Protein AF-A0A173CTP4-F1 (afdb_monomer)

Mean predicted aligned error: 11.83 Å

InterPro domains:
  IPR014729 Rossmann-like alpha/beta/alpha sandwich fold [G3DSA:3.40.50.620] (2-95)

Organism: NCBI:txid1851547

Structure (mmCIF, N/CA/C/O backbone):
data_AF-A0A173CTP4-F1
#
_entry.id   AF-A0A173CTP4-F1
#
loop_
_atom_site.group_PDB
_atom_site.id
_atom_site.type_symbol
_atom_site.label_atom_id
_atom_site.label_alt_id
_atom_site.label_comp_id
_atom_site.label_asym_id
_atom_site.label_entity_id
_atom_site.label_seq_id
_atom_site.pdbx_PDB_ins_code
_atom_site.Cartn_x
_atom_site.Cartn_y
_atom_site.Cartn_z
_atom_site.occupancy
_atom_site.B_iso_or_equiv
_atom_site.auth_seq_id
_atom_site.auth_comp_id
_atom_site.auth_asym_id
_atom_site.auth_atom_id
_atom_site.pdbx_PDB_model_num
ATOM 1 N N . MET A 1 1 ? 0.251 -41.454 19.126 1.00 34.03 1 MET A N 1
ATOM 2 C CA . MET A 1 1 ? 1.380 -40.713 18.524 1.00 34.03 1 MET A CA 1
ATOM 3 C C . MET A 1 1 ? 0.960 -39.273 18.296 1.00 34.03 1 MET A C 1
ATOM 5 O O . MET A 1 1 ? -0.121 -39.031 17.776 1.00 34.03 1 MET A O 1
ATOM 9 N N . GLN A 1 2 ? 1.763 -38.357 18.828 1.00 29.12 2 GLN A N 1
ATOM 10 C CA . GLN A 1 2 ? 1.453 -36.959 19.114 1.00 29.12 2 GLN A CA 1
ATOM 11 C C . GLN A 1 2 ? 1.066 -36.097 17.901 1.00 29.12 2 GLN A C 1
ATOM 13 O O . GLN A 1 2 ? 1.762 -36.045 16.892 1.00 29.12 2 GLN A O 1
ATOM 18 N N . SER A 1 3 ? -0.049 -35.385 18.089 1.00 30.62 3 SER A N 1
ATOM 19 C CA . SER A 1 3 ? -0.320 -33.989 17.714 1.00 30.62 3 SER A CA 1
ATOM 20 C C . SER A 1 3 ? 0.605 -33.340 16.676 1.00 30.62 3 SER A C 1
ATOM 22 O O . SER A 1 3 ? 1.634 -32.760 17.018 1.00 30.62 3 SER A O 1
ATOM 24 N N . ASN A 1 4 ? 0.149 -33.289 15.423 1.00 32.84 4 ASN A N 1
ATOM 25 C CA . ASN A 1 4 ? 0.710 -32.412 14.395 1.00 32.84 4 ASN A CA 1
ATOM 26 C C . ASN A 1 4 ? -0.152 -31.142 14.255 1.00 32.84 4 ASN A C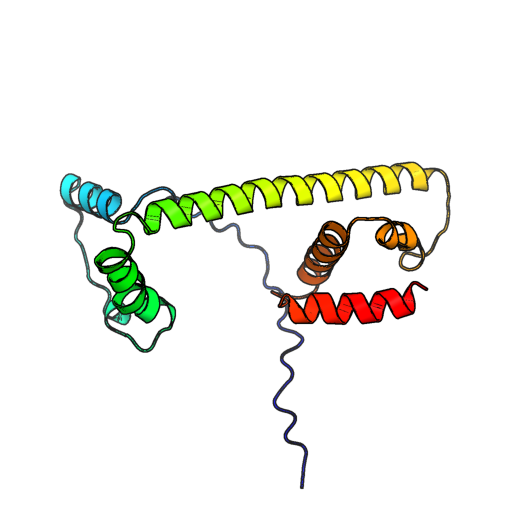 1
ATOM 28 O O . ASN A 1 4 ? -0.675 -30.819 13.189 1.00 32.84 4 ASN A O 1
ATOM 32 N N . ILE A 1 5 ? -0.325 -30.417 15.365 1.00 32.94 5 ILE A N 1
ATOM 33 C CA . ILE A 1 5 ? -0.792 -29.028 15.332 1.00 32.94 5 ILE A CA 1
ATOM 34 C C . ILE A 1 5 ? 0.421 -28.214 14.890 1.00 32.94 5 ILE A C 1
ATOM 36 O O . ILE A 1 5 ? 1.242 -27.793 15.699 1.00 32.94 5 ILE A O 1
ATOM 40 N N . ARG A 1 6 ? 0.582 -28.052 13.573 1.00 34.97 6 ARG A N 1
ATOM 41 C CA . ARG A 1 6 ? 1.563 -27.129 12.997 1.00 34.97 6 ARG A CA 1
ATOM 42 C C . ARG A 1 6 ? 1.249 -25.726 13.505 1.00 34.97 6 ARG A C 1
ATOM 44 O O . ARG A 1 6 ? 0.342 -25.084 12.989 1.00 34.97 6 ARG A O 1
ATOM 51 N N . ASN A 1 7 ? 1.996 -25.311 14.527 1.00 34.47 7 ASN A N 1
ATOM 52 C CA . ASN A 1 7 ? 2.240 -23.950 14.993 1.00 34.47 7 ASN A CA 1
ATOM 53 C C . ASN A 1 7 ? 1.311 -22.903 14.373 1.00 34.47 7 ASN A C 1
ATOM 55 O O . ASN A 1 7 ? 1.641 -22.236 13.389 1.00 34.47 7 ASN A O 1
ATOM 59 N N . LEU A 1 8 ? 0.148 -22.751 15.003 1.00 34.75 8 LEU A N 1
ATOM 60 C CA . LEU A 1 8 ? -0.658 -21.544 14.954 1.00 34.75 8 LEU A CA 1
ATOM 61 C C . LEU A 1 8 ? 0.237 -20.377 15.405 1.00 34.75 8 LEU A C 1
ATOM 63 O O . LEU A 1 8 ? 0.408 -20.116 16.592 1.00 34.75 8 LEU A O 1
ATOM 67 N N . ASN A 1 9 ? 0.863 -19.713 14.434 1.00 40.25 9 ASN A N 1
ATOM 68 C CA . ASN A 1 9 ? 1.778 -18.582 14.599 1.00 40.25 9 ASN A CA 1
ATOM 69 C C . ASN A 1 9 ? 0.985 -17.318 15.009 1.00 40.25 9 ASN A C 1
ATOM 71 O O . ASN A 1 9 ? 0.942 -16.324 14.287 1.00 40.25 9 ASN A O 1
ATOM 75 N N . ILE A 1 10 ? 0.278 -17.380 16.143 1.00 41.47 10 ILE A N 1
ATOM 76 C CA . ILE A 1 10 ? -0.727 -16.390 16.565 1.00 41.47 10 ILE A CA 1
ATOM 77 C C . ILE A 1 10 ? -0.080 -15.106 17.118 1.00 41.47 10 ILE A C 1
ATOM 79 O O . ILE A 1 10 ? -0.713 -14.053 17.123 1.00 41.47 10 ILE A O 1
ATOM 83 N N . PHE A 1 11 ? 1.193 -15.118 17.525 1.00 42.84 11 PHE A N 1
ATOM 84 C CA . PHE A 1 11 ? 1.760 -14.000 18.291 1.00 42.84 11 PHE A CA 1
ATOM 85 C C . PHE A 1 11 ? 3.169 -13.601 17.843 1.00 42.84 11 PHE A C 1
ATOM 87 O O . PHE A 1 11 ? 4.131 -13.692 18.599 1.00 42.84 11 PHE A O 1
ATOM 94 N N . TYR A 1 12 ? 3.310 -13.076 16.623 1.00 51.94 12 TYR A N 1
ATOM 95 C CA . TYR A 1 12 ? 4.477 -12.236 16.339 1.00 51.94 12 TYR A CA 1
ATOM 96 C C . TYR A 1 12 ? 4.295 -10.866 17.003 1.00 51.94 12 TYR A C 1
ATOM 98 O O . TYR A 1 12 ? 3.455 -10.064 16.585 1.00 51.94 12 TYR A O 1
ATOM 106 N N . ILE A 1 13 ? 5.111 -10.596 18.027 1.00 51.91 13 ILE A N 1
ATOM 107 C CA . ILE A 1 13 ? 5.172 -9.311 18.732 1.00 51.91 13 ILE A CA 1
ATOM 108 C C . ILE A 1 13 ? 5.438 -8.176 17.732 1.00 51.91 13 ILE A C 1
ATOM 110 O O . ILE A 1 13 ? 6.293 -8.244 16.840 1.00 51.91 13 ILE A O 1
ATOM 114 N N . LYS A 1 14 ? 4.665 -7.102 17.870 1.00 53.28 14 LYS A N 1
ATOM 115 C CA . LYS A 1 14 ? 4.748 -5.916 17.024 1.00 53.28 14 LYS A CA 1
ATOM 116 C C . LYS A 1 14 ? 6.059 -5.170 17.293 1.00 53.28 14 LYS A C 1
ATOM 118 O O . LYS A 1 14 ? 6.204 -4.538 18.328 1.00 53.28 14 LYS A O 1
ATOM 123 N N . ARG A 1 15 ? 6.994 -5.219 16.335 1.00 58.06 15 ARG A N 1
ATOM 124 C CA . ARG A 1 15 ? 8.208 -4.375 16.336 1.00 58.06 15 ARG A CA 1
ATOM 125 C C . ARG A 1 15 ? 7.849 -2.887 16.434 1.00 58.06 15 ARG A C 1
ATOM 127 O O . ARG A 1 15 ? 6.831 -2.469 15.871 1.00 58.06 15 ARG A O 1
ATOM 134 N N . GLU A 1 16 ? 8.706 -2.116 17.102 1.00 61.84 16 GLU A N 1
ATOM 135 C CA . GLU A 1 16 ? 8.549 -0.669 17.260 1.00 61.84 16 GLU A CA 1
ATOM 136 C C . GLU A 1 16 ? 8.356 0.046 15.917 1.00 61.84 16 GLU A C 1
ATOM 138 O O . GLU A 1 16 ? 8.872 -0.359 14.869 1.00 61.84 16 GLU A O 1
ATOM 143 N N . LYS A 1 17 ? 7.546 1.107 15.938 1.00 68.00 17 LYS A N 1
ATOM 144 C CA . LYS A 1 17 ? 7.189 1.859 14.735 1.00 68.00 17 LYS A CA 1
ATOM 145 C C . LYS A 1 17 ? 8.360 2.742 14.304 1.00 68.00 17 LYS A C 1
ATOM 147 O O . LYS A 1 17 ? 8.464 3.880 14.743 1.00 68.00 17 LYS A O 1
ATOM 152 N N . THR A 1 18 ? 9.179 2.265 13.374 1.00 80.31 18 THR A N 1
ATOM 153 C CA . THR A 1 18 ? 10.125 3.123 12.651 1.00 80.31 18 THR A CA 1
ATOM 154 C C . THR A 1 18 ? 9.415 3.881 11.526 1.00 80.31 18 THR A C 1
ATOM 156 O O . THR A 1 18 ? 8.582 3.331 10.795 1.00 80.31 18 THR A O 1
ATOM 159 N N . ARG A 1 19 ? 9.715 5.179 11.378 1.00 84.25 19 ARG A N 1
ATOM 160 C CA . ARG A 1 19 ? 9.169 6.003 10.290 1.00 84.25 19 ARG A CA 1
ATOM 161 C C . ARG A 1 19 ? 9.949 5.729 9.003 1.00 84.25 19 ARG A C 1
ATOM 163 O O . ARG A 1 19 ? 11.018 6.282 8.788 1.00 84.25 19 ARG A O 1
ATOM 170 N N . LEU A 1 20 ? 9.397 4.886 8.133 1.00 85.81 20 LEU A N 1
ATOM 171 C CA . LEU A 1 20 ? 9.975 4.589 6.820 1.00 85.81 20 LEU A CA 1
ATOM 172 C C . LEU A 1 20 ? 9.467 5.584 5.762 1.00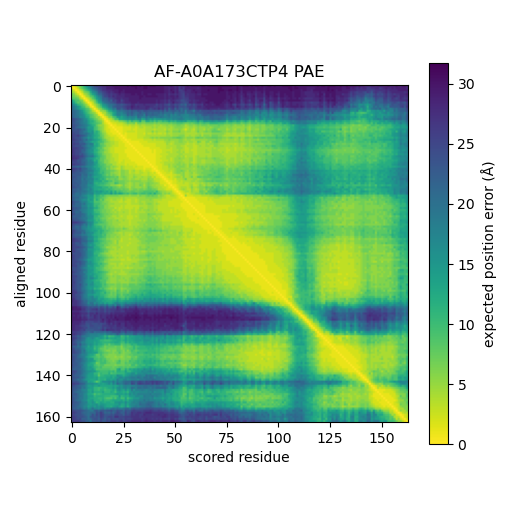 85.81 20 LEU A C 1
ATOM 174 O O . LEU A 1 20 ? 8.289 5.558 5.401 1.00 85.81 20 LEU A O 1
ATOM 178 N N . ILE A 1 21 ? 10.353 6.428 5.233 1.00 87.31 21 ILE A N 1
ATOM 179 C CA 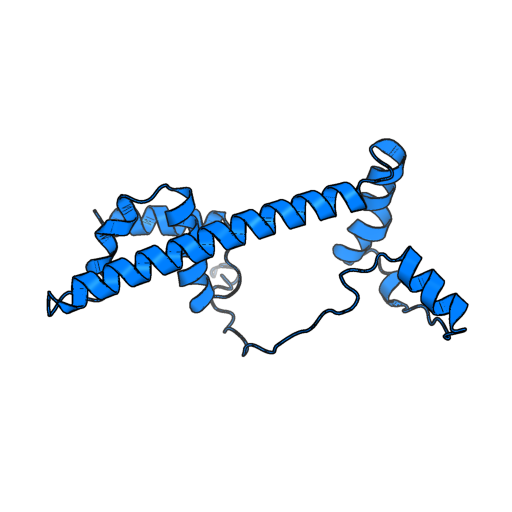. ILE A 1 21 ? 10.050 7.357 4.132 1.00 87.31 21 ILE A CA 1
ATOM 180 C C . ILE A 1 21 ? 10.416 6.682 2.799 1.00 87.31 21 ILE A C 1
ATOM 182 O O . ILE A 1 21 ? 11.484 6.090 2.672 1.00 87.31 21 ILE A O 1
ATOM 186 N N . ARG A 1 22 ? 9.523 6.738 1.799 1.00 86.81 22 ARG A N 1
ATOM 187 C CA . ARG A 1 22 ? 9.719 6.136 0.462 1.00 86.81 22 ARG A CA 1
ATOM 188 C C . ARG A 1 22 ? 9.660 7.211 -0.636 1.00 86.81 22 ARG A C 1
ATOM 190 O O . ARG A 1 22 ? 8.656 7.281 -1.343 1.00 86.81 22 ARG A O 1
ATOM 197 N N . PRO A 1 23 ? 10.701 8.047 -0.789 1.00 88.69 23 PRO A N 1
ATOM 198 C CA . PRO A 1 23 ? 10.654 9.221 -1.668 1.00 88.69 23 PRO A CA 1
ATOM 199 C C . PRO A 1 23 ? 10.442 8.857 -3.146 1.00 88.69 23 PRO A C 1
ATOM 201 O O . PRO A 1 23 ? 9.720 9.538 -3.863 1.00 88.69 23 PRO A O 1
ATOM 204 N N . LEU A 1 24 ? 10.989 7.721 -3.589 1.00 90.12 24 LEU A N 1
ATOM 205 C CA . LEU A 1 24 ? 10.916 7.276 -4.985 1.00 90.12 24 LEU A CA 1
ATOM 206 C C . LEU A 1 24 ? 9.587 6.603 -5.367 1.00 90.12 24 LEU A C 1
ATOM 208 O O . LEU A 1 24 ? 9.431 6.185 -6.508 1.00 90.12 24 LEU A O 1
ATOM 212 N N . LEU A 1 25 ? 8.627 6.468 -4.444 1.00 86.00 25 LEU A N 1
ATOM 213 C CA . LEU A 1 25 ? 7.368 5.754 -4.703 1.00 86.00 25 LEU A CA 1
ATOM 214 C C . LEU A 1 25 ? 6.458 6.491 -5.700 1.00 86.00 25 LEU A C 1
ATOM 216 O O . LEU A 1 25 ? 5.624 5.861 -6.346 1.00 86.00 25 LEU A O 1
ATOM 220 N N . VAL A 1 26 ? 6.640 7.808 -5.834 1.00 83.50 26 VAL A N 1
ATOM 221 C CA . VAL A 1 26 ? 5.916 8.661 -6.791 1.00 83.50 26 VAL A CA 1
ATOM 222 C C . VAL A 1 26 ? 6.437 8.471 -8.220 1.00 83.50 26 VAL A C 1
ATOM 224 O O . VAL A 1 26 ? 5.701 8.674 -9.184 1.00 83.50 26 VAL A O 1
ATOM 227 N N . LEU A 1 27 ? 7.696 8.050 -8.368 1.00 86.44 27 LEU A N 1
ATOM 228 C CA . LEU A 1 27 ? 8.350 7.901 -9.661 1.00 86.44 27 LEU A CA 1
ATOM 229 C C . LEU A 1 27 ? 8.164 6.489 -10.211 1.00 86.44 27 LEU A C 1
ATOM 231 O O . LEU A 1 27 ? 8.271 5.485 -9.504 1.00 86.44 27 LEU A O 1
ATOM 235 N N . ASN A 1 28 ? 7.944 6.396 -11.519 1.00 84.50 28 ASN A N 1
ATOM 236 C CA . ASN A 1 28 ? 7.961 5.114 -12.203 1.00 84.50 28 ASN A CA 1
ATOM 237 C C . ASN A 1 28 ? 9.400 4.689 -12.554 1.00 84.50 28 ASN A C 1
ATOM 239 O O . ASN A 1 28 ? 10.336 5.489 -12.592 1.00 84.50 28 ASN A O 1
ATOM 243 N N . ARG A 1 29 ? 9.581 3.400 -12.862 1.00 86.00 29 ARG A N 1
ATOM 244 C CA . ARG A 1 29 ? 10.904 2.838 -13.179 1.00 86.00 29 ARG A CA 1
ATOM 245 C C . ARG A 1 29 ? 11.584 3.509 -14.382 1.00 86.00 29 ARG A C 1
ATOM 247 O O . ARG A 1 29 ? 12.805 3.615 -14.386 1.00 86.00 29 ARG A O 1
ATOM 254 N N . PHE A 1 30 ? 10.820 3.947 -15.382 1.00 87.62 30 PHE A N 1
ATOM 255 C CA . PHE A 1 30 ? 11.370 4.618 -16.562 1.00 87.62 30 PHE A CA 1
ATOM 256 C C . PHE A 1 30 ? 11.870 6.028 -16.235 1.00 87.62 30 PHE A C 1
ATOM 258 O O . PHE A 1 30 ? 12.916 6.427 -1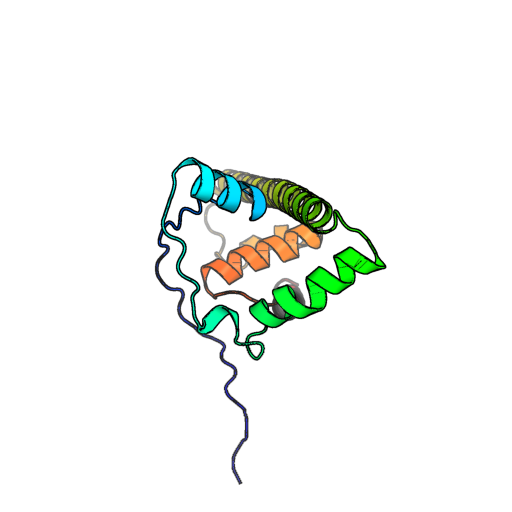6.730 1.00 87.62 30 PHE A O 1
ATOM 265 N N . GLN A 1 31 ? 11.165 6.762 -15.373 1.00 91.12 31 GLN A N 1
ATOM 266 C CA . GLN A 1 31 ? 11.593 8.069 -14.875 1.00 91.12 31 GLN A CA 1
ATOM 267 C C . GLN A 1 31 ? 12.879 7.945 -14.061 1.00 91.12 31 GLN A C 1
ATOM 269 O O . GLN A 1 31 ? 13.814 8.696 -14.305 1.00 91.12 31 GLN A O 1
ATOM 274 N N . ILE A 1 32 ? 12.962 6.952 -13.167 1.00 93.12 32 ILE A N 1
ATOM 275 C CA . ILE A 1 32 ? 14.187 6.675 -12.402 1.00 93.12 32 ILE A CA 1
ATOM 276 C C . ILE A 1 32 ? 15.356 6.395 -13.352 1.00 93.12 32 ILE A C 1
ATOM 278 O O . ILE A 1 32 ? 16.419 6.979 -13.193 1.00 93.12 32 ILE A O 1
ATOM 282 N N . LEU A 1 33 ? 15.147 5.565 -14.379 1.00 92.06 33 LEU A N 1
ATOM 283 C CA . LEU A 1 33 ? 16.182 5.260 -15.368 1.00 92.06 33 LEU A CA 1
ATOM 284 C C . LEU A 1 33 ? 16.628 6.504 -16.155 1.00 92.06 33 LEU A C 1
ATOM 286 O O . LEU A 1 33 ? 17.825 6.711 -16.323 1.00 92.06 33 LEU A O 1
ATOM 290 N N . LYS A 1 34 ? 15.692 7.363 -16.584 1.00 94.38 34 LYS A N 1
ATOM 291 C CA . LYS A 1 34 ? 16.018 8.638 -17.247 1.00 94.38 34 LYS A CA 1
ATOM 292 C C . LYS A 1 34 ? 16.849 9.555 -16.350 1.00 94.38 34 LYS A C 1
ATOM 294 O O . LYS A 1 34 ? 17.833 10.110 -16.819 1.00 94.38 34 LYS A O 1
ATOM 299 N N . ILE A 1 35 ? 16.478 9.676 -15.074 1.00 94.88 35 ILE A N 1
ATOM 300 C CA . ILE A 1 35 ? 17.221 10.461 -14.078 1.00 94.88 35 ILE A CA 1
ATOM 301 C C . ILE A 1 35 ? 18.636 9.895 -13.914 1.00 94.88 35 ILE A C 1
ATOM 303 O O . ILE A 1 35 ? 19.603 10.647 -13.975 1.00 94.88 35 ILE A O 1
ATOM 307 N N . SER A 1 36 ? 18.778 8.574 -13.774 1.00 93.75 36 SER A N 1
ATOM 308 C CA . SER A 1 36 ? 20.091 7.933 -13.655 1.00 93.75 36 SER A CA 1
ATOM 309 C C . SER A 1 36 ? 20.982 8.185 -14.870 1.00 93.75 36 SER A C 1
ATOM 311 O O . SER A 1 36 ? 22.156 8.487 -14.691 1.00 93.75 36 SER A O 1
ATOM 313 N N . ILE A 1 37 ? 20.433 8.110 -16.086 1.00 94.31 37 ILE A N 1
ATOM 314 C CA . ILE A 1 37 ? 21.180 8.393 -17.320 1.00 94.31 37 ILE A CA 1
ATOM 315 C C . ILE A 1 37 ? 21.567 9.874 -17.396 1.00 94.31 37 ILE A C 1
ATOM 317 O O . ILE A 1 37 ? 22.723 10.182 -17.672 1.00 94.31 37 ILE A O 1
ATOM 321 N N . PHE A 1 38 ? 20.628 10.782 -17.116 1.00 96.50 38 PHE A N 1
ATOM 322 C CA . PHE A 1 38 ? 20.858 12.228 -17.155 1.00 96.50 38 PHE A CA 1
ATOM 323 C C . PHE A 1 38 ? 22.000 12.653 -16.222 1.00 96.50 38 PHE A C 1
ATOM 325 O O . PHE A 1 38 ? 22.890 13.391 -16.633 1.00 96.50 38 PHE A O 1
ATOM 332 N N . PHE A 1 39 ? 22.023 12.119 -14.998 1.00 96.31 39 PHE A N 1
ATOM 333 C CA . PHE A 1 39 ? 23.079 12.382 -14.015 1.00 96.31 39 PHE A CA 1
ATOM 334 C C . PHE A 1 39 ? 24.302 11.460 -14.143 1.00 96.31 39 PHE A C 1
ATOM 336 O O . PHE A 1 39 ? 25.196 11.530 -13.304 1.00 96.31 39 PHE A O 1
ATOM 343 N N . ARG A 1 40 ? 24.355 10.589 -15.162 1.00 95.81 40 ARG A N 1
ATOM 344 C CA . ARG A 1 40 ? 25.441 9.614 -15.384 1.00 95.81 40 ARG A CA 1
ATOM 345 C C . ARG A 1 40 ? 25.752 8.754 -14.148 1.00 95.81 40 ARG A C 1
ATOM 347 O O . ARG A 1 40 ? 26.908 8.455 -13.858 1.00 95.81 40 ARG A O 1
ATOM 354 N N . LEU A 1 41 ? 24.717 8.350 -13.412 1.00 95.19 41 LEU A N 1
ATOM 355 C CA . LEU A 1 41 ? 24.871 7.508 -12.227 1.00 95.19 41 LEU A CA 1
ATOM 356 C C . LEU A 1 41 ? 25.271 6.079 -12.631 1.00 95.19 41 LEU A C 1
ATOM 358 O O . LEU A 1 41 ? 24.653 5.518 -13.541 1.00 95.19 41 LEU A O 1
ATOM 362 N N . PRO A 1 42 ? 26.234 5.447 -11.938 1.00 91.94 42 PRO A N 1
ATOM 363 C CA . PRO A 1 42 ? 26.581 4.055 -12.193 1.00 91.94 42 PRO A CA 1
ATOM 364 C C . PRO A 1 42 ? 25.420 3.134 -11.791 1.00 91.94 42 PRO A C 1
ATOM 366 O O . PRO A 1 42 ? 24.890 3.214 -10.681 1.00 91.94 42 PRO A O 1
ATOM 369 N N . ILE A 1 43 ? 25.014 2.244 -12.701 1.00 87.44 43 ILE A N 1
ATOM 370 C CA . ILE A 1 43 ? 23.902 1.310 -12.490 1.00 87.44 43 ILE A CA 1
ATOM 371 C C . ILE A 1 43 ? 24.468 -0.092 -12.269 1.00 87.44 43 ILE A C 1
ATOM 373 O O . ILE A 1 43 ? 24.940 -0.731 -13.205 1.00 87.44 43 ILE A O 1
ATOM 377 N N . TYR A 1 44 ? 24.354 -0.597 -11.041 1.00 88.75 44 TYR A N 1
ATOM 378 C CA . TYR A 1 44 ? 24.724 -1.971 -10.699 1.00 88.75 44 TYR A CA 1
ATOM 379 C C . TYR A 1 44 ? 23.490 -2.875 -10.653 1.00 88.75 44 TYR A C 1
ATOM 381 O O . TYR A 1 44 ? 22.484 -2.566 -10.009 1.00 88.75 44 TYR A O 1
ATOM 389 N N . VAL A 1 45 ? 23.556 -4.012 -11.348 1.00 85.12 45 VAL A N 1
ATOM 390 C CA . VAL A 1 45 ? 22.466 -4.992 -11.370 1.00 85.12 45 VAL A CA 1
ATOM 391 C C . VAL A 1 45 ? 22.615 -5.942 -10.185 1.00 85.12 45 VAL A C 1
ATOM 393 O O . VAL A 1 45 ? 23.500 -6.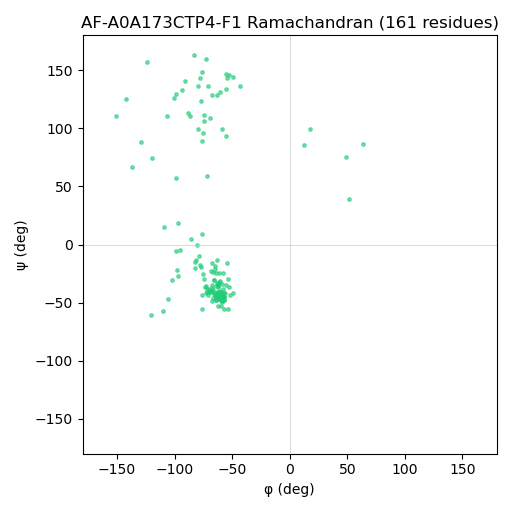788 -10.168 1.00 85.12 45 VAL A O 1
ATOM 396 N N . ASP A 1 46 ? 21.708 -5.837 -9.215 1.00 88.50 46 ASP A N 1
ATOM 397 C CA . ASP A 1 46 ? 21.623 -6.780 -8.093 1.00 88.50 46 ASP A CA 1
ATOM 398 C C . ASP A 1 46 ? 21.278 -8.197 -8.598 1.00 88.50 46 ASP A C 1
ATOM 400 O O . ASP A 1 46 ? 20.315 -8.385 -9.358 1.00 88.50 46 ASP A O 1
ATOM 404 N N . SER A 1 47 ? 22.070 -9.189 -8.180 1.00 87.38 47 SER A N 1
ATOM 405 C CA . SER A 1 47 ? 21.957 -10.600 -8.567 1.00 87.38 47 SER A CA 1
ATOM 406 C C . SER A 1 47 ? 20.615 -11.217 -8.167 1.00 87.38 47 SER A C 1
ATOM 408 O O . SER A 1 47 ? 20.054 -12.029 -8.911 1.00 87.38 47 SER A O 1
ATOM 410 N N . THR A 1 48 ? 20.020 -10.762 -7.060 1.00 85.31 48 THR A N 1
ATOM 411 C CA . THR A 1 48 ? 18.724 -11.249 -6.570 1.00 85.31 48 THR A CA 1
ATOM 412 C C . THR A 1 48 ? 17.569 -10.922 -7.519 1.00 85.31 48 THR A C 1
ATOM 414 O O . THR A 1 48 ? 16.525 -11.579 -7.479 1.00 85.31 48 THR A O 1
ATOM 417 N N . ASN A 1 49 ? 17.745 -9.963 -8.437 1.00 83.19 49 ASN A N 1
ATOM 418 C CA . ASN A 1 49 ? 16.743 -9.636 -9.452 1.00 83.19 49 ASN A CA 1
ATOM 419 C C . ASN A 1 49 ? 16.475 -10.789 -10.422 1.00 83.19 49 ASN A C 1
ATOM 421 O O . ASN A 1 49 ? 15.388 -10.831 -10.998 1.00 83.19 49 ASN A O 1
ATOM 425 N N . LYS A 1 50 ? 17.430 -11.707 -10.612 1.00 82.69 50 LYS A N 1
ATOM 426 C CA . LYS A 1 50 ? 17.282 -12.865 -11.506 1.00 82.69 50 LYS A CA 1
ATOM 427 C C . LYS A 1 50 ? 16.540 -14.033 -10.846 1.00 82.69 50 LYS A C 1
ATOM 429 O O . LYS A 1 50 ? 16.069 -14.925 -11.540 1.00 82.69 50 LYS A O 1
ATOM 434 N N . LEU A 1 51 ? 16.383 -14.021 -9.520 1.00 88.56 51 LEU A N 1
ATOM 435 C CA . LEU A 1 51 ? 15.747 -15.112 -8.782 1.00 88.56 51 LEU A CA 1
ATOM 436 C C . LEU A 1 51 ? 14.229 -15.101 -8.980 1.00 88.56 51 LEU A C 1
ATOM 438 O O . LEU A 1 51 ? 13.519 -14.280 -8.392 1.00 88.56 51 LEU A O 1
ATOM 442 N N . VAL A 1 52 ? 13.720 -16.046 -9.769 1.00 81.88 52 VAL A N 1
ATOM 443 C CA . VAL A 1 52 ? 12.281 -16.203 -10.036 1.00 81.88 52 VAL A CA 1
ATOM 444 C C . VAL A 1 52 ? 11.567 -16.953 -8.905 1.00 81.88 52 VAL A C 1
ATOM 446 O O . VAL A 1 52 ? 10.357 -16.872 -8.798 1.00 81.88 52 VAL A O 1
ATOM 449 N N . ASN A 1 53 ? 12.264 -17.601 -7.970 1.00 85.88 53 ASN A N 1
ATOM 450 C CA . ASN A 1 53 ? 11.592 -18.326 -6.876 1.00 85.88 53 ASN A CA 1
ATOM 451 C C . ASN A 1 53 ? 10.844 -17.387 -5.905 1.00 85.88 53 ASN A C 1
ATOM 453 O O . ASN A 1 53 ? 9.872 -17.777 -5.254 1.00 85.88 53 ASN A O 1
ATOM 457 N N . LEU A 1 54 ? 11.243 -16.113 -5.839 1.00 86.75 54 LEU A N 1
ATOM 458 C CA . LEU A 1 54 ? 10.601 -15.109 -4.993 1.00 86.75 54 LEU A CA 1
ATOM 459 C C . LEU A 1 54 ? 9.278 -14.630 -5.612 1.00 86.75 54 LEU A C 1
ATOM 461 O O . LEU A 1 54 ? 9.262 -14.078 -6.713 1.00 86.75 54 LEU A O 1
ATOM 465 N N . ARG A 1 55 ? 8.164 -14.742 -4.867 1.00 89.25 55 ARG A N 1
ATOM 466 C CA . ARG A 1 55 ? 6.804 -14.361 -5.327 1.00 89.25 55 ARG A CA 1
ATOM 467 C C . ARG A 1 55 ? 6.745 -12.960 -5.960 1.00 89.25 55 ARG A C 1
ATOM 469 O O . ARG A 1 55 ? 6.120 -12.782 -7.001 1.00 89.25 55 ARG A O 1
ATOM 476 N N . ARG A 1 56 ? 7.440 -11.974 -5.373 1.00 88.25 56 ARG A N 1
ATOM 477 C CA . ARG A 1 56 ? 7.541 -10.603 -5.914 1.00 88.25 56 ARG A CA 1
ATOM 478 C C . ARG A 1 56 ? 8.203 -10.567 -7.296 1.00 88.25 56 ARG A C 1
ATOM 480 O O . ARG A 1 56 ? 7.747 -9.845 -8.179 1.00 88.25 56 ARG A O 1
ATOM 487 N N . ASN A 1 57 ? 9.281 -11.324 -7.479 1.00 90.38 57 ASN A N 1
ATOM 488 C CA . ASN A 1 57 ? 10.022 -11.354 -8.735 1.00 90.38 57 ASN A CA 1
ATOM 489 C C . ASN A 1 57 ? 9.231 -12.099 -9.820 1.00 90.38 57 ASN A C 1
ATOM 491 O O . ASN A 1 57 ? 9.208 -11.634 -10.954 1.00 90.38 57 ASN A O 1
ATOM 495 N N . ARG A 1 58 ? 8.479 -13.153 -9.468 1.00 90.94 58 ARG A N 1
ATOM 496 C CA . ARG A 1 58 ? 7.510 -13.794 -10.384 1.00 90.94 58 ARG A CA 1
ATOM 497 C C . ARG A 1 58 ? 6.472 -12.813 -10.892 1.00 90.94 58 ARG A C 1
ATOM 499 O O . ARG A 1 58 ? 6.247 -12.728 -12.094 1.00 90.94 58 ARG A O 1
ATOM 506 N N . LEU A 1 59 ? 5.874 -12.032 -9.990 1.00 91.38 59 LEU A N 1
ATOM 507 C CA . LEU A 1 59 ? 4.914 -11.001 -10.383 1.00 91.38 59 LEU A CA 1
ATOM 508 C C . LEU A 1 59 ? 5.535 -10.016 -11.382 1.00 91.38 59 LEU A C 1
ATOM 510 O O . LEU A 1 59 ? 4.924 -9.710 -12.400 1.00 91.38 59 LEU A O 1
ATOM 514 N N . ARG A 1 60 ? 6.762 -9.553 -11.121 1.00 89.38 60 ARG A N 1
ATOM 515 C CA . ARG A 1 60 ? 7.476 -8.595 -11.978 1.00 89.38 60 ARG A CA 1
ATOM 516 C C . ARG A 1 60 ? 7.863 -9.153 -13.347 1.00 89.38 60 ARG A C 1
ATOM 518 O O . ARG A 1 60 ? 7.778 -8.404 -14.315 1.00 89.38 60 ARG A O 1
ATOM 525 N N . HIS A 1 61 ? 8.327 -10.398 -13.407 1.00 90.94 61 HIS A N 1
ATOM 526 C CA . HIS A 1 61 ? 8.934 -10.976 -14.612 1.00 90.94 61 HIS A CA 1
ATOM 527 C C . HIS A 1 61 ? 7.971 -11.808 -15.454 1.00 90.94 61 HIS A C 1
ATOM 529 O O . HIS A 1 61 ? 8.168 -11.904 -16.655 1.00 90.94 61 HIS A O 1
ATOM 535 N N . GLN A 1 62 ? 6.938 -12.392 -14.847 1.00 91.88 62 GLN A N 1
ATOM 536 C CA . GLN A 1 62 ? 5.987 -13.2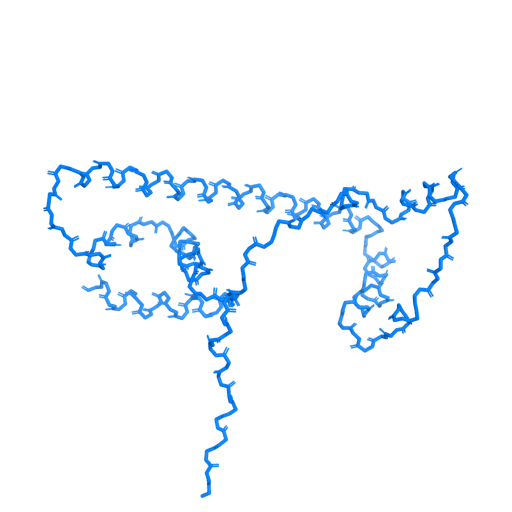61 -15.543 1.00 91.88 62 GLN A CA 1
ATOM 537 C C . GLN A 1 62 ? 4.620 -12.586 -15.653 1.00 91.88 62 GLN A C 1
ATOM 539 O O . GLN A 1 62 ? 4.128 -12.345 -16.746 1.00 91.88 62 GLN A O 1
ATOM 544 N N . ILE A 1 63 ? 4.024 -12.201 -14.523 1.00 93.12 63 ILE A N 1
ATOM 545 C CA . ILE A 1 63 ? 2.608 -11.804 -14.495 1.00 93.12 63 ILE A CA 1
ATOM 546 C C . ILE A 1 63 ? 2.398 -10.397 -15.070 1.00 93.12 63 ILE A C 1
ATOM 548 O O . ILE A 1 63 ? 1.634 -10.223 -16.013 1.00 93.12 63 ILE A O 1
ATOM 552 N N . ILE A 1 64 ? 3.081 -9.378 -14.541 1.00 92.12 64 ILE A N 1
ATOM 553 C CA . ILE A 1 64 ? 2.903 -7.985 -14.988 1.00 92.12 64 ILE A CA 1
ATOM 554 C C . ILE A 1 64 ? 3.195 -7.817 -16.493 1.00 92.12 64 ILE A C 1
ATOM 556 O O . ILE A 1 64 ? 2.433 -7.102 -17.146 1.00 92.12 64 ILE A O 1
ATOM 560 N N . PRO A 1 65 ? 4.245 -8.440 -17.069 1.00 93.00 65 PRO A N 1
ATOM 561 C CA . PRO A 1 65 ? 4.483 -8.390 -18.509 1.00 93.00 65 PRO A CA 1
ATOM 562 C C . PRO A 1 65 ? 3.335 -8.986 -19.326 1.00 93.00 65 PRO A C 1
ATOM 564 O O . PRO A 1 65 ? 2.853 -8.301 -20.219 1.00 93.00 65 PRO A O 1
ATOM 567 N N . ILE A 1 66 ? 2.826 -10.171 -18.965 1.00 95.56 66 ILE A N 1
ATOM 568 C CA . ILE A 1 66 ? 1.676 -10.805 -19.639 1.00 95.56 66 ILE A CA 1
ATOM 569 C C . ILE A 1 66 ? 0.451 -9.879 -19.616 1.00 95.56 66 ILE A C 1
ATOM 571 O O . ILE A 1 66 ? -0.191 -9.655 -20.640 1.00 95.56 66 ILE A O 1
ATOM 575 N N . PHE A 1 67 ? 0.152 -9.267 -18.466 1.00 94.56 67 PHE A N 1
ATOM 576 C CA . PHE A 1 67 ? -0.954 -8.309 -18.368 1.00 94.56 67 PHE A CA 1
ATOM 577 C C . PHE A 1 67 ? -0.762 -7.079 -19.261 1.00 94.56 67 PHE A C 1
ATOM 579 O O . PHE A 1 67 ? -1.731 -6.545 -19.797 1.00 94.56 67 PHE A O 1
ATOM 586 N N . LYS A 1 68 ? 0.479 -6.621 -19.442 1.00 93.88 68 LYS A N 1
ATOM 587 C CA . LYS A 1 68 ? 0.779 -5.485 -20.318 1.00 93.88 68 LYS A CA 1
ATOM 588 C C . LYS A 1 68 ? 0.651 -5.818 -21.792 1.00 93.88 68 LYS A C 1
ATOM 590 O O . LYS A 1 68 ? 0.165 -4.971 -22.533 1.00 93.88 68 LYS A O 1
ATOM 595 N N . THR A 1 69 ? 1.125 -6.991 -22.201 1.00 95.31 69 THR A N 1
ATOM 596 C CA . THR A 1 69 ? 1.173 -7.381 -23.611 1.00 95.31 69 THR A CA 1
ATOM 597 C C . THR A 1 69 ? -0.198 -7.784 -24.128 1.00 95.31 69 THR A C 1
ATOM 599 O O . THR A 1 69 ? -0.569 -7.359 -25.213 1.00 95.31 69 THR A O 1
ATOM 602 N N . PHE A 1 70 ? -0.961 -8.558 -23.352 1.00 96.50 70 PHE A N 1
ATOM 603 C CA . PHE A 1 70 ? -2.213 -9.149 -23.833 1.00 96.50 70 PHE A CA 1
ATOM 604 C C . PHE A 1 70 ? -3.476 -8.382 -23.432 1.00 96.50 70 PHE A C 1
ATOM 606 O O . PHE A 1 70 ? -4.496 -8.538 -24.090 1.00 96.50 70 PHE A O 1
ATOM 613 N N . PHE A 1 71 ? -3.436 -7.563 -22.372 1.00 94.00 71 PHE A N 1
ATOM 614 C CA . PHE A 1 71 ? -4.646 -6.915 -21.847 1.00 94.00 71 PHE A CA 1
ATOM 615 C C . PHE A 1 71 ? -4.571 -5.390 -21.865 1.00 94.00 71 PHE A C 1
ATOM 617 O O . PHE A 1 71 ? -5.410 -4.731 -22.471 1.00 94.00 71 PHE A O 1
ATOM 624 N N . ASN A 1 72 ? -3.606 -4.800 -21.155 1.00 92.94 72 ASN A N 1
ATOM 625 C CA . ASN A 1 72 ? -3.527 -3.349 -21.026 1.00 92.94 72 ASN A CA 1
ATOM 626 C C . ASN A 1 72 ? -2.079 -2.866 -20.832 1.00 92.94 72 ASN A C 1
ATOM 628 O O . ASN A 1 72 ? -1.530 -2.999 -19.730 1.00 92.94 72 ASN A O 1
ATOM 632 N N . PRO A 1 73 ? -1.475 -2.178 -21.819 1.00 91.62 73 PRO A N 1
ATOM 633 C CA . PRO A 1 73 ? -0.105 -1.673 -21.703 1.00 91.62 73 PRO A CA 1
ATOM 634 C C . PRO A 1 73 ? 0.060 -0.658 -20.559 1.00 91.62 73 PRO A C 1
ATOM 636 O O . PRO A 1 73 ? 1.146 -0.508 -19.988 1.00 91.62 73 PRO A O 1
ATOM 639 N N . ARG A 1 74 ? -1.030 0.010 -20.160 1.00 90.19 74 ARG A N 1
ATOM 640 C CA . ARG A 1 74 ? -1.094 0.993 -19.070 1.00 90.19 74 ARG A CA 1
ATOM 641 C C . ARG A 1 74 ? -1.581 0.393 -17.742 1.00 90.19 74 ARG A C 1
ATOM 643 O O . ARG A 1 74 ? -1.925 1.153 -16.836 1.00 90.19 74 ARG A O 1
ATOM 650 N N . ILE A 1 75 ? -1.544 -0.934 -17.560 1.00 91.56 75 ILE A N 1
ATOM 651 C CA . ILE A 1 75 ? -2.001 -1.612 -16.326 1.00 91.56 75 ILE A CA 1
ATOM 652 C C . ILE A 1 75 ? -1.360 -1.049 -15.051 1.00 91.56 75 ILE A C 1
ATOM 654 O O . ILE A 1 75 ? -2.028 -0.902 -14.034 1.00 91.56 75 ILE A O 1
ATOM 658 N N . ASN A 1 76 ? -0.085 -0.652 -15.105 1.00 87.12 76 ASN A N 1
ATOM 659 C CA . ASN A 1 76 ? 0.603 -0.046 -13.963 1.00 87.12 76 ASN A CA 1
ATOM 660 C C . ASN A 1 76 ? -0.070 1.261 -13.508 1.00 87.12 76 ASN A C 1
ATOM 662 O O . ASN A 1 76 ? -0.190 1.507 -12.311 1.00 87.12 76 ASN A O 1
ATOM 666 N N . ILE A 1 77 ? -0.502 2.092 -14.462 1.00 88.38 77 ILE A N 1
ATOM 667 C CA . ILE A 1 77 ? -1.183 3.364 -14.191 1.00 88.38 77 ILE A CA 1
ATOM 668 C C . ILE A 1 77 ? -2.583 3.076 -13.646 1.00 88.38 77 ILE A C 1
ATOM 670 O O . ILE A 1 77 ? -2.982 3.663 -12.644 1.00 88.38 77 ILE A O 1
ATOM 674 N N . ALA A 1 78 ? -3.295 2.122 -14.254 1.00 91.06 78 ALA A N 1
ATOM 675 C CA . ALA A 1 78 ? -4.617 1.702 -13.800 1.00 91.06 78 ALA A CA 1
ATOM 676 C C . ALA A 1 78 ? -4.589 1.167 -12.357 1.00 91.06 78 ALA A C 1
ATOM 678 O O . ALA A 1 78 ? -5.370 1.622 -11.525 1.00 91.06 78 ALA A O 1
ATOM 679 N N . LEU A 1 79 ? -3.647 0.275 -12.032 1.00 91.56 79 LEU A N 1
ATOM 680 C CA . LEU A 1 79 ? -3.450 -0.253 -10.679 1.00 91.56 79 LEU A CA 1
ATOM 681 C C . LEU A 1 79 ? -3.087 0.851 -9.685 1.00 91.56 79 LEU A C 1
ATOM 683 O O . LEU A 1 79 ? -3.647 0.890 -8.595 1.00 91.56 79 LEU A O 1
ATOM 687 N N . SER A 1 80 ? -2.191 1.768 -10.062 1.00 88.69 80 SER A N 1
ATOM 688 C CA . SER A 1 80 ? -1.830 2.907 -9.212 1.00 88.69 80 SER A CA 1
ATOM 689 C C . SER A 1 80 ? -3.049 3.777 -8.888 1.00 88.69 80 SER A C 1
ATOM 691 O O . SER A 1 80 ? -3.269 4.123 -7.729 1.00 88.69 80 SER A O 1
ATOM 693 N N . ARG A 1 81 ? -3.898 4.049 -9.889 1.00 91.25 81 ARG A N 1
ATOM 694 C CA . ARG A 1 81 ? -5.153 4.793 -9.718 1.00 91.25 81 ARG A CA 1
ATOM 695 C C . ARG A 1 81 ? -6.139 4.064 -8.803 1.00 91.25 81 ARG A C 1
ATOM 697 O O . ARG A 1 81 ? -6.747 4.681 -7.941 1.00 91.25 81 ARG A O 1
ATOM 704 N N . VAL A 1 82 ? -6.289 2.750 -8.953 1.00 95.75 82 VAL A N 1
ATOM 705 C CA . VAL A 1 82 ? -7.157 1.959 -8.064 1.00 95.75 82 VAL A CA 1
ATOM 706 C C . VAL A 1 82 ? -6.631 1.994 -6.627 1.00 95.75 82 VAL A C 1
ATOM 708 O O . VAL A 1 82 ? -7.395 2.220 -5.694 1.00 95.75 82 VAL A O 1
ATOM 711 N N . ILE A 1 83 ? -5.319 1.845 -6.437 1.00 92.31 83 ILE A N 1
ATOM 712 C CA . ILE A 1 83 ? -4.690 1.927 -5.116 1.00 92.31 83 ILE A CA 1
ATOM 713 C C . ILE A 1 83 ? -4.888 3.318 -4.497 1.00 92.31 83 ILE A C 1
ATOM 715 O O . ILE A 1 83 ? -5.162 3.406 -3.301 1.00 92.31 83 ILE A O 1
ATOM 719 N N . SER A 1 84 ? -4.773 4.402 -5.271 1.00 91.19 84 SER A N 1
ATOM 720 C CA . SER A 1 84 ? -4.974 5.759 -4.749 1.00 91.19 84 SER A CA 1
ATOM 721 C C . SER A 1 84 ? -6.419 6.002 -4.311 1.00 91.19 84 SER A C 1
ATOM 723 O O . SER A 1 84 ? -6.624 6.526 -3.216 1.00 91.19 84 SER A O 1
ATOM 725 N N . ILE A 1 85 ? -7.403 5.550 -5.096 1.00 94.88 85 ILE A N 1
ATOM 726 C CA . ILE A 1 85 ? -8.831 5.615 -4.745 1.00 94.88 85 ILE A CA 1
ATOM 727 C C . ILE A 1 85 ? -9.090 4.836 -3.452 1.00 94.88 85 ILE A C 1
ATOM 729 O O . ILE A 1 85 ? -9.574 5.406 -2.475 1.00 94.88 85 ILE A O 1
ATOM 733 N N . ILE A 1 86 ? -8.653 3.573 -3.392 1.00 93.62 86 ILE A N 1
ATOM 734 C CA . ILE A 1 86 ? -8.810 2.719 -2.206 1.00 93.62 86 ILE A CA 1
ATOM 735 C C . ILE A 1 86 ? -8.145 3.352 -0.978 1.00 93.62 86 ILE A C 1
ATOM 737 O O . ILE A 1 86 ? -8.665 3.258 0.133 1.00 93.62 86 ILE A O 1
ATOM 741 N N . ASN A 1 87 ? -6.986 3.994 -1.134 1.00 90.69 87 ASN A N 1
ATOM 742 C CA . ASN A 1 87 ? -6.312 4.679 -0.031 1.00 90.69 87 ASN A CA 1
ATOM 743 C C . ASN A 1 87 ? -7.087 5.915 0.444 1.00 90.69 87 ASN A C 1
ATOM 745 O O . ASN A 1 87 ? -7.177 6.137 1.653 1.00 90.69 87 ASN A O 1
ATOM 749 N N . CYS A 1 88 ? -7.661 6.690 -0.478 1.00 92.44 88 CYS A N 1
ATOM 750 C CA . CYS A 1 88 ? -8.486 7.855 -0.169 1.00 92.44 88 CYS A CA 1
ATOM 751 C C . CYS A 1 88 ? -9.744 7.451 0.612 1.00 92.44 88 CYS A C 1
ATOM 753 O O . CYS A 1 88 ? -9.952 7.915 1.736 1.00 92.44 88 CYS A O 1
ATOM 755 N N . GLU A 1 89 ? -10.509 6.492 0.088 1.00 93.31 89 GLU A N 1
ATOM 756 C CA . GLU A 1 89 ? -11.668 5.908 0.772 1.00 93.31 89 GLU A CA 1
ATOM 757 C C . GLU A 1 89 ? -11.268 5.338 2.131 1.00 93.31 89 GLU A C 1
ATOM 759 O O . GLU A 1 89 ? -11.943 5.524 3.151 1.00 93.31 89 GLU A O 1
ATOM 764 N N . ASN A 1 90 ? -10.116 4.661 2.180 1.00 89.81 90 ASN A N 1
ATOM 765 C CA . ASN A 1 90 ? -9.647 4.104 3.426 1.00 89.81 90 ASN A CA 1
ATOM 766 C C . ASN A 1 90 ? -9.379 5.184 4.472 1.00 89.81 90 ASN A C 1
ATOM 768 O O . ASN A 1 90 ? -9.778 4.983 5.622 1.00 89.81 90 ASN A O 1
ATOM 772 N N . SER A 1 91 ? -8.753 6.291 4.077 1.00 89.44 91 SER A N 1
ATOM 773 C CA . SER A 1 91 ? -8.499 7.450 4.931 1.00 89.44 91 SER A CA 1
ATOM 774 C C . SER A 1 91 ? -9.805 8.046 5.462 1.00 89.44 91 SER A C 1
ATOM 776 O O . SER A 1 91 ? -9.955 8.207 6.678 1.00 89.44 91 SER A O 1
ATOM 778 N N . TYR A 1 92 ? -10.791 8.255 4.583 1.00 91.38 92 TYR A N 1
ATOM 779 C CA . TYR A 1 92 ? -12.111 8.768 4.953 1.00 91.38 92 TYR A CA 1
ATOM 780 C C . TYR A 1 92 ? -12.753 7.931 6.065 1.00 91.38 92 TYR A C 1
ATOM 782 O O . TYR A 1 92 ? -13.031 8.438 7.153 1.00 91.38 92 TYR A O 1
ATOM 790 N N . PHE A 1 93 ? -12.884 6.618 5.859 1.00 88.31 93 PHE A N 1
ATOM 791 C CA . PHE A 1 93 ? -13.476 5.732 6.863 1.00 88.31 93 PHE A CA 1
ATOM 792 C C . PHE A 1 93 ? -12.670 5.688 8.169 1.00 88.31 93 PHE A C 1
ATOM 794 O O . PHE A 1 93 ? -13.257 5.573 9.244 1.00 88.31 93 PHE A O 1
ATOM 801 N N . THR A 1 94 ? -11.332 5.762 8.112 1.00 86.69 94 THR A N 1
ATOM 802 C CA . THR A 1 94 ? -10.527 5.813 9.344 1.00 86.69 94 THR A CA 1
ATOM 803 C C . THR A 1 94 ? -10.755 7.097 10.133 1.00 86.69 94 THR A C 1
ATOM 805 O O . THR A 1 94 ? -10.834 7.041 11.358 1.00 86.69 94 THR A O 1
ATOM 808 N N . ASN A 1 95 ? -10.894 8.237 9.457 1.00 88.44 95 ASN A N 1
ATOM 809 C CA . ASN A 1 95 ? -11.171 9.513 10.111 1.00 88.44 95 ASN A CA 1
ATOM 810 C C . ASN A 1 95 ? -12.594 9.546 10.671 1.00 88.44 95 ASN A C 1
ATOM 812 O O . ASN A 1 95 ? -12.793 9.960 11.809 1.00 88.44 95 ASN A O 1
ATOM 816 N N . HIS A 1 96 ? -13.563 9.010 9.929 1.00 88.12 96 HIS A N 1
ATOM 817 C CA . HIS A 1 96 ? -14.940 8.882 10.391 1.00 88.12 96 HIS A CA 1
ATOM 818 C C . HIS A 1 96 ? -15.041 8.043 11.678 1.00 88.12 96 HIS A C 1
ATOM 820 O O . HIS A 1 96 ? -15.683 8.460 12.639 1.00 88.12 96 HIS A O 1
ATOM 826 N N . LEU A 1 97 ? -14.337 6.903 11.753 1.00 84.62 97 LEU A N 1
ATOM 827 C CA . LEU A 1 97 ? -14.269 6.090 12.976 1.00 84.62 97 LEU A CA 1
ATOM 828 C C . LEU A 1 97 ? -13.655 6.849 14.157 1.00 84.62 97 LEU A C 1
ATOM 830 O O . LEU A 1 97 ? -14.203 6.798 15.256 1.00 84.62 97 LEU A O 1
ATOM 834 N N . LYS A 1 98 ? -12.562 7.590 13.939 1.00 84.12 98 LYS A N 1
ATOM 835 C CA . LYS A 1 98 ? -11.950 8.424 14.989 1.00 84.12 98 LYS A CA 1
ATOM 836 C C . LYS A 1 98 ? -12.910 9.495 15.502 1.00 84.12 98 LYS A C 1
ATOM 838 O O . LYS A 1 98 ? -12.956 9.739 16.706 1.00 84.12 98 LYS A O 1
ATOM 843 N N . ASN A 1 99 ? -13.682 10.115 14.611 1.00 85.62 99 ASN A N 1
ATOM 844 C CA . ASN A 1 99 ? -14.677 11.112 14.992 1.00 85.62 99 ASN A CA 1
ATOM 845 C C . ASN A 1 99 ? -15.775 10.480 15.851 1.00 85.62 99 ASN A C 1
ATOM 847 O O . ASN A 1 99 ? -16.058 10.997 16.928 1.00 85.62 99 ASN A O 1
ATOM 851 N N . ILE A 1 100 ? -16.324 9.331 15.440 1.00 81.12 100 ILE A N 1
ATOM 852 C CA . ILE A 1 100 ? -17.318 8.592 16.234 1.00 81.12 100 ILE A CA 1
ATOM 853 C C . ILE A 1 100 ? -16.760 8.241 17.619 1.00 81.12 100 ILE A C 1
ATOM 855 O O . ILE A 1 100 ? -17.408 8.502 18.632 1.00 81.12 100 ILE A O 1
ATOM 859 N N . GLU A 1 101 ? -15.538 7.704 17.690 1.00 74.31 101 GLU A N 1
ATOM 860 C CA . GLU A 1 101 ? -14.885 7.404 18.968 1.00 74.31 101 GLU A CA 1
ATOM 861 C C . GLU A 1 101 ? -14.746 8.650 19.853 1.00 74.31 101 GLU A C 1
ATOM 863 O O . GLU A 1 101 ? -14.985 8.573 21.060 1.00 74.31 101 GLU A O 1
ATOM 868 N N . LYS A 1 102 ? -14.383 9.801 19.271 1.00 79.75 102 LYS A N 1
ATOM 869 C CA . LYS A 1 102 ? -14.276 11.078 19.988 1.00 79.75 102 LYS A CA 1
ATOM 870 C C . LYS A 1 102 ? -15.636 11.531 20.524 1.00 79.75 102 LYS A C 1
ATOM 872 O O . LYS A 1 102 ? -15.728 11.844 21.707 1.00 79.75 102 LYS A O 1
ATOM 877 N N . PHE A 1 103 ? -16.686 11.511 19.703 1.00 74.75 103 PHE A N 1
ATOM 878 C CA . PHE A 1 103 ? -18.045 11.877 20.120 1.00 74.75 103 PHE A CA 1
ATOM 879 C C . PHE A 1 103 ? -18.556 11.004 21.272 1.00 74.75 103 PHE A C 1
ATOM 881 O O . PHE A 1 103 ? -19.136 11.515 22.228 1.00 74.75 103 PHE A O 1
ATOM 888 N N . ILE A 1 104 ? -18.295 9.696 21.224 1.00 69.88 104 ILE A N 1
ATOM 889 C CA . ILE A 1 104 ? -18.714 8.765 22.278 1.00 69.88 104 ILE A CA 1
ATOM 890 C C . ILE A 1 104 ? -17.934 9.002 23.573 1.00 69.88 104 ILE A C 1
ATOM 892 O O . ILE A 1 104 ? -18.526 8.959 24.650 1.00 69.88 104 ILE A O 1
ATOM 896 N N . LYS A 1 105 ? -16.624 9.273 23.494 1.00 68.44 105 LYS A N 1
ATOM 897 C CA . LYS A 1 105 ? -15.818 9.634 24.672 1.00 68.44 105 LYS A CA 1
ATOM 898 C C . LYS A 1 105 ? -16.315 10.925 25.323 1.00 68.44 105 LYS A C 1
ATOM 900 O O . LYS A 1 105 ? -16.431 10.962 26.540 1.00 68.44 105 LYS A O 1
ATOM 905 N N . LEU A 1 106 ? -16.651 11.940 24.524 1.00 62.12 106 LEU A N 1
ATOM 906 C CA . LEU A 1 106 ? -17.166 13.219 25.020 1.00 62.12 106 LEU A CA 1
ATOM 907 C C . LEU A 1 106 ? -18.533 13.069 25.702 1.00 62.12 106 LEU A C 1
ATOM 909 O O . LEU A 1 106 ? -18.712 13.583 26.797 1.00 62.12 106 LEU A O 1
ATOM 913 N N . LYS A 1 107 ? -19.468 12.295 25.129 1.00 59.06 107 LYS A N 1
ATOM 914 C CA . LYS A 1 107 ? -20.758 12.011 25.788 1.00 59.06 107 LYS A CA 1
ATOM 915 C C . LYS A 1 107 ? -20.616 11.186 27.076 1.00 59.06 107 LYS A C 1
ATOM 917 O O . LYS A 1 107 ? -21.423 11.349 27.983 1.00 59.06 107 LYS A O 1
ATOM 922 N N . LYS A 1 108 ? -19.601 10.318 27.175 1.00 52.53 108 LYS A N 1
ATOM 923 C CA . LYS A 1 108 ? -19.332 9.507 28.378 1.00 52.53 108 LYS A CA 1
ATOM 924 C C . LYS A 1 108 ? -18.644 10.256 29.511 1.00 52.53 108 LYS A C 1
ATOM 926 O O . LYS A 1 108 ? -18.725 9.788 30.637 1.00 52.53 108 LYS A O 1
ATOM 931 N N . PHE A 1 109 ? -18.028 11.412 29.266 1.00 44.53 109 PHE A N 1
ATOM 932 C CA . PHE A 1 109 ? -17.505 12.240 30.360 1.00 44.53 109 PHE A CA 1
ATOM 933 C C . PHE A 1 109 ? -18.607 12.754 31.309 1.00 44.53 109 PHE A C 1
ATOM 935 O O . PHE A 1 109 ? -18.290 13.144 32.425 1.00 44.53 109 PHE A O 1
ATOM 942 N N . ASN A 1 110 ? -19.887 12.652 30.918 1.00 43.00 110 ASN A N 1
ATOM 943 C CA . ASN A 1 110 ? -21.042 12.944 31.776 1.00 43.00 110 ASN A CA 1
ATOM 944 C C . ASN A 1 110 ? -21.643 11.711 32.480 1.00 43.00 110 ASN A C 1
ATOM 946 O O . ASN A 1 110 ? -22.570 11.860 33.267 1.00 43.00 110 ASN A O 1
ATOM 950 N N . LEU A 1 111 ? -21.156 10.497 32.208 1.00 43.56 111 LEU A N 1
ATOM 951 C CA . LEU A 1 111 ? -21.639 9.258 32.823 1.00 43.56 111 LEU A CA 1
ATOM 952 C C . LEU A 1 111 ? -20.427 8.498 33.353 1.00 43.56 111 LEU A C 1
ATOM 954 O O . LEU A 1 111 ? -19.794 7.708 32.646 1.00 43.56 111 LEU A O 1
ATOM 958 N N . GLN A 1 112 ? -20.071 8.811 34.598 1.00 42.59 112 GLN A N 1
ATOM 959 C CA . GLN A 1 112 ? -19.076 8.061 35.351 1.00 42.59 112 GLN A CA 1
ATOM 960 C C . GLN A 1 112 ? -19.469 6.573 35.375 1.00 42.59 112 GLN A C 1
ATOM 962 O O . GLN A 1 112 ? -20.648 6.239 35.399 1.00 42.59 112 GLN A O 1
ATOM 967 N N . THR A 1 113 ? -18.439 5.724 35.310 1.00 47.47 113 THR A N 1
ATOM 968 C CA . THR A 1 113 ? -18.455 4.259 35.489 1.00 47.47 113 THR A CA 1
ATOM 969 C C . THR A 1 113 ? -19.244 3.420 34.476 1.00 47.47 113 THR A C 1
ATOM 971 O O . THR A 1 113 ? -20.348 2.970 34.733 1.00 47.47 113 THR A O 1
ATOM 974 N N . LEU A 1 114 ? -18.608 3.042 33.357 1.00 39.81 114 LEU A N 1
ATOM 975 C CA . LEU A 1 114 ? -19.008 1.822 32.639 1.00 39.81 114 LEU A CA 1
ATOM 976 C C . LEU A 1 114 ? -17.785 1.086 32.070 1.00 39.81 114 LEU A C 1
ATOM 978 O O . LEU A 1 114 ? -16.982 1.650 31.315 1.00 39.81 114 LEU A O 1
ATOM 982 N N . ASP A 1 115 ? -17.677 -0.189 32.430 1.00 43.66 115 ASP A N 1
ATOM 983 C CA . ASP A 1 115 ? -16.605 -1.121 32.095 1.00 43.66 115 ASP A CA 1
ATOM 984 C C . ASP A 1 115 ? -16.142 -1.050 30.636 1.00 43.66 115 ASP A C 1
ATOM 986 O O . ASP A 1 115 ? -16.936 -1.011 29.690 1.00 43.66 115 ASP A O 1
ATOM 990 N N . LYS A 1 116 ? -14.816 -1.081 30.439 1.00 51.19 116 LYS A N 1
ATOM 991 C CA . LYS A 1 116 ? -14.112 -0.899 29.149 1.00 51.19 116 LYS A CA 1
ATOM 992 C C . LYS A 1 116 ? -14.573 -1.846 28.024 1.00 51.19 116 LYS A C 1
ATOM 994 O O . LYS A 1 116 ? -14.277 -1.573 26.856 1.00 51.19 116 LYS A O 1
ATOM 999 N N . ILE A 1 117 ? -15.287 -2.926 28.351 1.00 47.66 117 ILE A N 1
ATOM 1000 C CA . ILE A 1 117 ? -15.709 -3.980 27.418 1.00 47.66 117 ILE A CA 1
ATOM 1001 C C . ILE A 1 117 ? -17.211 -3.889 27.098 1.00 47.66 117 ILE A C 1
ATOM 1003 O O . ILE A 1 117 ? -17.550 -3.834 25.919 1.00 47.66 117 ILE A O 1
ATOM 1007 N N . GLN A 1 118 ? -18.104 -3.735 28.086 1.00 49.09 118 GLN A N 1
ATOM 1008 C CA . GLN A 1 118 ? -19.562 -3.602 27.859 1.00 49.09 118 GLN A CA 1
ATOM 1009 C C . GLN A 1 118 ? -19.950 -2.331 27.086 1.00 49.09 118 GLN A C 1
ATOM 1011 O O . GLN A 1 118 ? -20.981 -2.253 26.417 1.00 49.09 118 GLN A O 1
ATOM 1016 N N . ASN A 1 119 ? -19.067 -1.339 27.091 1.00 55.78 119 ASN A N 1
ATOM 1017 C CA . ASN A 1 119 ? -19.300 -0.016 26.539 1.00 55.78 119 ASN A CA 1
ATOM 1018 C C . ASN A 1 119 ? -19.247 0.104 25.001 1.00 55.78 119 ASN A C 1
ATOM 1020 O O . ASN A 1 119 ? -19.255 1.228 24.480 1.00 55.78 119 ASN A O 1
ATOM 1024 N N . LYS A 1 120 ? -19.176 -1.018 24.270 1.00 63.72 120 LYS A N 1
ATOM 1025 C CA . LYS A 1 120 ? -19.087 -1.070 22.798 1.00 63.72 120 LYS A CA 1
ATOM 1026 C C . LYS A 1 120 ? -20.346 -1.583 22.087 1.00 63.72 120 LYS A C 1
ATOM 1028 O O . LYS A 1 120 ? -20.286 -1.825 20.887 1.00 63.72 120 LYS A O 1
ATOM 1033 N N . LYS A 1 121 ? -21.502 -1.654 22.761 1.00 68.56 121 LYS A N 1
ATOM 1034 C CA . LYS A 1 121 ? -22.800 -1.984 22.124 1.00 68.56 121 LYS A CA 1
ATOM 1035 C C . LYS A 1 121 ? -23.142 -1.088 20.921 1.00 68.56 121 LYS A C 1
ATOM 1037 O O . LYS A 1 121 ? -23.729 -1.555 19.952 1.00 68.56 121 LYS A O 1
ATOM 1042 N N . TRP A 1 122 ? -22.677 0.166 20.918 1.00 72.69 122 TRP A N 1
ATOM 1043 C CA . TRP A 1 122 ? -22.826 1.092 19.785 1.00 72.69 122 TRP A CA 1
ATOM 1044 C C . TRP A 1 122 ? -22.223 0.568 18.469 1.00 72.69 122 TRP A C 1
ATOM 1046 O O . TRP A 1 122 ? -22.653 0.968 17.391 1.00 72.69 122 TRP A O 1
ATOM 1056 N N . LEU A 1 123 ? -21.244 -0.343 18.539 1.00 72.62 123 LEU A N 1
ATOM 1057 C CA . LEU A 1 123 ? -20.595 -0.893 17.354 1.00 72.62 123 LEU A CA 1
ATOM 1058 C C . LEU A 1 123 ? -21.560 -1.729 16.508 1.00 72.62 123 LEU A C 1
ATOM 1060 O O . LEU A 1 123 ? -21.412 -1.769 15.292 1.00 72.62 123 LEU A O 1
ATOM 1064 N N . ILE A 1 124 ? -22.551 -2.367 17.138 1.00 75.12 124 ILE A N 1
ATOM 1065 C CA . ILE A 1 124 ? -23.563 -3.189 16.460 1.00 75.12 124 ILE A CA 1
ATOM 1066 C C . ILE A 1 124 ? -24.407 -2.327 15.511 1.00 75.12 124 ILE A C 1
ATOM 1068 O O . ILE A 1 124 ? -24.767 -2.786 14.431 1.00 75.12 124 ILE A O 1
ATOM 1072 N N . PHE A 1 125 ? -24.644 -1.063 15.870 1.00 78.81 125 PHE A N 1
ATOM 1073 C CA . PHE A 1 125 ? -25.425 -0.118 15.068 1.00 78.81 125 PHE A CA 1
ATOM 1074 C C . PHE A 1 125 ? -24.638 0.492 13.900 1.00 78.81 125 PHE A C 1
ATOM 1076 O O . PHE A 1 125 ? -25.221 1.147 13.040 1.00 78.81 125 PHE A O 1
ATOM 1083 N N . LEU A 1 126 ? -23.317 0.287 13.834 1.00 81.25 126 LEU A N 1
ATOM 1084 C CA . LEU A 1 126 ? -22.533 0.725 12.683 1.00 81.25 126 LEU A CA 1
ATOM 1085 C C . LEU A 1 126 ? -22.730 -0.211 11.483 1.00 81.25 126 LEU A C 1
ATOM 1087 O O . LEU A 1 126 ? -22.803 -1.427 11.664 1.00 81.25 126 LEU A O 1
ATOM 1091 N N . PRO A 1 127 ? -22.663 0.308 10.244 1.00 86.12 127 PRO A N 1
ATOM 1092 C CA . PRO A 1 127 ? -22.548 -0.513 9.045 1.00 86.12 127 PRO A CA 1
ATOM 1093 C C . PRO A 1 127 ? -21.434 -1.560 9.158 1.00 86.12 127 PRO A C 1
ATOM 1095 O O . PRO A 1 127 ? -20.348 -1.292 9.687 1.00 86.12 127 PRO A O 1
ATOM 1098 N N . LYS A 1 128 ? -21.657 -2.747 8.584 1.00 82.25 128 LYS A N 1
ATOM 1099 C CA . LYS A 1 128 ? -20.732 -3.888 8.699 1.00 82.25 128 LYS A CA 1
ATOM 1100 C C . LYS A 1 128 ? -19.303 -3.560 8.256 1.00 82.25 128 LYS A C 1
ATOM 1102 O O . LYS A 1 128 ? -18.344 -4.053 8.849 1.00 82.25 128 LYS A O 1
ATOM 1107 N N . ALA A 1 129 ? -19.155 -2.705 7.244 1.00 83.12 129 ALA A N 1
ATOM 1108 C CA . ALA A 1 129 ? -17.859 -2.235 6.762 1.00 83.12 129 ALA A CA 1
ATOM 1109 C C . ALA A 1 129 ? -17.079 -1.466 7.846 1.00 83.12 129 ALA A C 1
ATOM 1111 O O . ALA A 1 129 ? -15.889 -1.714 8.053 1.00 83.12 129 ALA A O 1
ATOM 1112 N N . LEU A 1 130 ? -17.759 -0.583 8.585 1.00 83.50 130 LEU A N 1
ATOM 1113 C CA . LEU A 1 130 ? -17.176 0.177 9.690 1.00 83.50 130 LEU A CA 1
ATOM 1114 C C . LEU A 1 130 ? -16.871 -0.718 10.893 1.00 83.50 130 LEU A C 1
ATOM 1116 O O . LEU A 1 130 ? -15.798 -0.580 11.476 1.00 83.50 130 LEU A O 1
ATOM 1120 N N . GLN A 1 131 ? -17.735 -1.693 11.200 1.00 81.50 131 GLN A N 1
ATOM 1121 C CA . GLN A 1 131 ? -17.447 -2.716 12.214 1.00 81.50 131 GLN A CA 1
ATOM 1122 C C . GLN A 1 131 ? 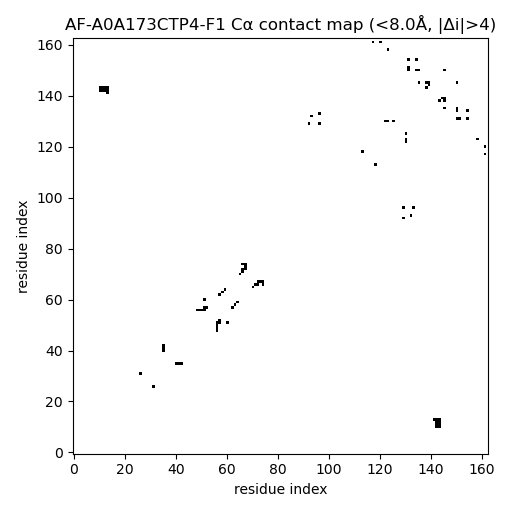-16.152 -3.473 11.881 1.00 81.50 131 GLN A C 1
ATOM 1124 O O . GLN A 1 131 ? -15.208 -3.467 12.670 1.00 81.50 131 GLN A O 1
ATOM 1129 N N . LYS A 1 132 ? -16.066 -4.067 10.679 1.00 79.50 132 LYS A N 1
ATOM 1130 C CA . LYS A 1 132 ? -14.876 -4.789 10.180 1.00 79.50 132 LYS A CA 1
ATOM 1131 C C . LYS A 1 132 ? -13.618 -3.941 10.291 1.00 79.50 132 LYS A C 1
ATOM 1133 O O . LYS A 1 132 ? -12.571 -4.418 10.726 1.00 79.50 132 LYS A O 1
ATOM 1138 N N . LYS A 1 133 ? -13.721 -2.668 9.926 1.00 79.94 133 LYS A N 1
ATOM 1139 C CA . LYS A 1 133 ? -12.591 -1.750 9.943 1.00 79.94 133 LYS A CA 1
ATOM 1140 C C . LYS A 1 133 ? -12.162 -1.352 11.351 1.00 79.94 133 LYS A C 1
ATOM 1142 O O . LYS A 1 133 ? -10.962 -1.339 11.614 1.00 79.94 133 LYS A O 1
ATOM 1147 N N . PHE A 1 134 ? -13.104 -1.105 12.256 1.00 79.00 134 PHE A N 1
ATOM 1148 C CA . PHE A 1 134 ? -12.811 -0.869 13.668 1.00 79.00 134 PHE A CA 1
ATOM 1149 C C . PHE A 1 134 ? -12.085 -2.066 14.285 1.00 79.00 134 PHE A C 1
ATOM 1151 O O . PHE A 1 134 ? -11.019 -1.901 14.874 1.00 79.00 134 PHE A O 1
ATOM 1158 N N . TYR A 1 135 ? -12.597 -3.281 14.070 1.00 75.06 135 TYR A N 1
ATOM 1159 C CA . TYR A 1 135 ? -11.939 -4.498 14.541 1.00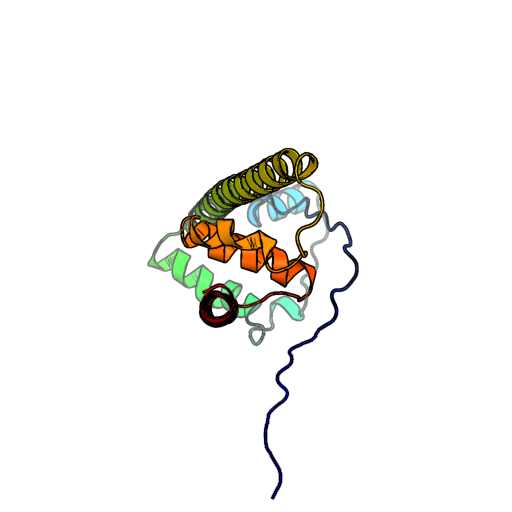 75.06 135 TYR A CA 1
ATOM 1160 C C . TYR A 1 135 ? -10.554 -4.670 13.936 1.00 75.06 135 TYR A C 1
ATOM 1162 O O . TYR A 1 135 ? -9.613 -4.965 14.660 1.00 75.06 135 TYR A O 1
ATOM 1170 N N . LYS A 1 136 ? -10.381 -4.406 12.639 1.00 76.19 136 LYS A N 1
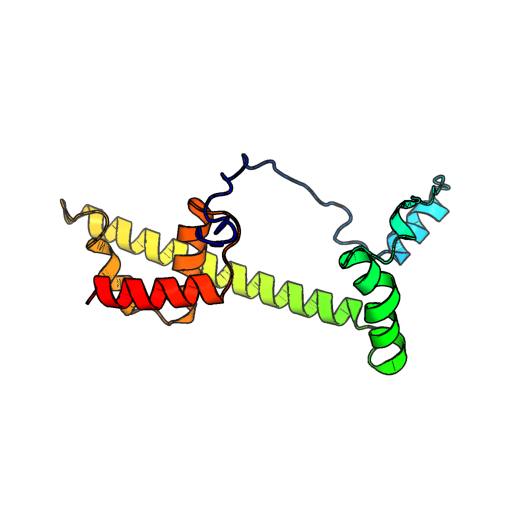ATOM 1171 C CA . LYS A 1 136 ? -9.058 -4.424 12.010 1.00 76.19 136 LYS A CA 1
ATOM 1172 C C . LYS A 1 136 ? -8.085 -3.448 12.677 1.00 76.19 136 LYS A C 1
ATOM 1174 O O . LYS A 1 136 ? -6.925 -3.797 12.857 1.00 76.19 136 LYS A O 1
ATOM 1179 N N . ILE A 1 137 ? -8.525 -2.238 13.028 1.00 74.62 137 ILE A N 1
ATOM 1180 C CA . ILE A 1 137 ? -7.687 -1.227 13.697 1.00 74.62 137 ILE A CA 1
ATOM 1181 C C . ILE A 1 137 ? -7.331 -1.672 15.118 1.00 74.62 137 ILE A C 1
ATOM 1183 O O . ILE A 1 137 ? -6.154 -1.653 15.473 1.00 74.62 137 ILE A O 1
ATOM 1187 N N . LEU A 1 138 ? -8.326 -2.103 15.896 1.00 71.56 138 LEU A N 1
ATOM 1188 C CA . LEU A 1 138 ? -8.159 -2.570 17.274 1.00 71.56 138 LEU A CA 1
ATOM 1189 C C . LEU A 1 138 ? -7.271 -3.808 17.338 1.00 71.56 138 LEU A C 1
ATOM 1191 O O . LEU A 1 138 ? -6.375 -3.916 18.162 1.00 71.56 138 LEU A O 1
ATOM 1195 N N . LEU A 1 139 ? -7.483 -4.758 16.441 1.00 69.81 139 LEU A N 1
ATOM 1196 C CA . LEU A 1 139 ? -6.680 -5.961 16.442 1.00 69.81 139 LEU A CA 1
ATOM 1197 C C . LEU A 1 139 ? -5.277 -5.678 15.907 1.00 69.81 139 LEU A C 1
ATOM 1199 O O . LEU A 1 139 ? -4.326 -6.177 16.483 1.00 69.81 139 LEU A O 1
ATOM 1203 N N . ASN A 1 140 ? -5.100 -4.804 14.908 1.00 68.31 140 ASN A N 1
ATOM 1204 C CA . ASN A 1 140 ? -3.762 -4.384 14.474 1.00 68.31 140 ASN A CA 1
ATOM 1205 C C . ASN A 1 140 ? -3.010 -3.537 15.521 1.00 68.31 140 ASN A C 1
ATOM 1207 O O . ASN A 1 140 ? -1.796 -3.329 15.382 1.00 68.31 140 ASN A O 1
ATOM 1211 N N . SER A 1 141 ? -3.681 -2.977 16.539 1.00 64.94 141 SER A N 1
ATOM 1212 C CA . SER A 1 141 ? -2.960 -2.349 17.650 1.00 64.94 141 SER A CA 1
ATOM 1213 C C . SER A 1 141 ? -2.209 -3.395 18.467 1.00 64.94 141 SER A C 1
ATOM 1215 O O . SER A 1 141 ? -1.055 -3.126 18.802 1.00 64.94 141 SER A O 1
ATOM 1217 N N . ASN A 1 142 ? -2.805 -4.578 18.649 1.00 61.12 142 ASN A N 1
ATOM 1218 C CA . ASN A 1 142 ? -2.332 -5.633 19.551 1.00 61.12 142 ASN A CA 1
ATOM 1219 C C . ASN A 1 142 ? -1.619 -6.790 18.822 1.00 61.12 142 ASN A C 1
ATOM 1221 O O . ASN A 1 142 ? -0.694 -7.384 19.363 1.00 61.12 142 ASN A O 1
ATOM 1225 N N . PHE A 1 143 ? -2.003 -7.068 17.579 1.00 63.38 143 PHE A N 1
ATOM 1226 C CA . PHE A 1 143 ? -1.505 -8.144 16.721 1.00 63.38 143 PHE A CA 1
ATOM 1227 C C . PHE A 1 143 ? -0.975 -7.564 15.406 1.00 63.38 143 PHE A C 1
ATOM 1229 O O . PHE A 1 143 ? -1.347 -6.461 15.002 1.00 63.38 143 PHE A O 1
ATOM 1236 N N . LYS A 1 144 ? -0.087 -8.277 14.707 1.00 63.62 144 LYS A N 1
ATOM 1237 C CA . LYS A 1 144 ? 0.417 -7.829 13.402 1.00 63.62 144 LYS A CA 1
ATOM 1238 C C . LYS A 1 144 ? -0.309 -8.556 12.269 1.00 63.62 144 LYS A C 1
ATOM 1240 O O . LYS A 1 144 ? -0.302 -9.775 12.220 1.00 63.62 144 LYS A O 1
ATOM 1245 N N . SER A 1 145 ? -0.877 -7.768 11.350 1.00 59.97 145 SER A N 1
ATOM 1246 C CA . SER A 1 145 ? -1.418 -8.175 10.040 1.00 59.97 145 SER A CA 1
ATOM 1247 C C . SER A 1 145 ? -2.355 -9.386 10.057 1.00 59.97 145 SER A C 1
ATOM 1249 O O . SER A 1 145 ? -1.984 -10.457 9.589 1.00 59.97 145 SER A O 1
ATOM 1251 N N . LEU A 1 146 ? -3.585 -9.174 10.521 1.00 66.69 146 LEU A N 1
ATOM 1252 C CA . LEU A 1 146 ? -4.646 -10.177 10.421 1.00 66.69 146 LEU A CA 1
ATOM 1253 C C . LEU A 1 146 ? -5.246 -10.234 9.016 1.00 66.69 146 LEU A C 1
ATOM 1255 O O . LEU A 1 146 ? -5.436 -9.201 8.353 1.00 66.69 146 LEU A O 1
ATOM 1259 N N . THR A 1 147 ? -5.577 -11.444 8.585 1.00 70.25 147 THR A N 1
ATOM 1260 C CA . THR A 1 147 ? -6.300 -11.686 7.339 1.00 70.25 147 THR A CA 1
ATOM 1261 C C . THR A 1 147 ? -7.767 -11.269 7.468 1.00 70.25 147 THR A C 1
ATOM 1263 O O . THR A 1 147 ? -8.320 -11.118 8.558 1.00 70.25 147 THR A O 1
ATOM 1266 N N . PHE A 1 148 ? -8.429 -11.036 6.333 1.00 70.19 148 PHE A N 1
ATOM 1267 C CA . PHE A 1 148 ? -9.848 -10.666 6.335 1.00 70.19 148 PHE A CA 1
ATOM 1268 C C . PHE A 1 148 ? -10.735 -11.772 6.927 1.00 70.19 148 PHE A C 1
ATOM 1270 O O . PHE A 1 148 ? -11.681 -11.466 7.649 1.00 70.19 148 PHE A O 1
ATOM 1277 N N . SER A 1 149 ? -10.397 -13.038 6.670 1.00 71.81 149 SER A N 1
ATOM 1278 C CA . SER A 1 149 ? -11.073 -14.211 7.232 1.00 71.81 149 SER A CA 1
ATOM 1279 C C . SER A 1 149 ? -10.967 -14.264 8.754 1.00 71.81 149 SER A C 1
ATOM 1281 O O . SER A 1 149 ? -11.975 -14.481 9.419 1.00 71.81 149 SER A O 1
ATOM 1283 N N . GLU A 1 150 ? -9.789 -13.988 9.317 1.00 73.19 150 GLU A N 1
ATOM 1284 C CA . GLU A 1 150 ? -9.598 -13.917 10.772 1.00 73.19 150 GLU A CA 1
ATOM 1285 C C . GLU A 1 150 ? -10.441 -12.797 11.395 1.00 73.19 150 GLU A C 1
ATOM 1287 O O . GLU A 1 150 ? -11.090 -13.000 12.419 1.00 73.19 150 GLU A O 1
ATOM 1292 N N . ILE A 1 151 ? -10.495 -11.624 10.754 1.00 72.75 151 ILE A N 1
ATOM 1293 C CA . ILE A 1 151 ? -11.324 -10.502 11.220 1.00 72.75 151 ILE A CA 1
ATOM 1294 C C . ILE A 1 151 ? -12.809 -10.873 11.187 1.00 72.75 151 ILE A C 1
ATOM 1296 O O . ILE A 1 151 ? -13.554 -10.520 12.101 1.00 72.75 151 ILE A O 1
ATOM 1300 N N . GLU A 1 152 ? -13.260 -11.567 10.143 1.00 73.19 152 GLU A N 1
ATOM 1301 C CA . GLU A 1 152 ? -14.654 -11.987 10.032 1.00 73.19 152 GLU A CA 1
ATOM 1302 C C . GLU A 1 152 ? -15.024 -13.063 11.056 1.00 73.19 152 GLU A C 1
ATOM 1304 O O . GLU A 1 152 ? -16.089 -12.975 11.670 1.00 73.19 152 GLU A O 1
ATOM 1309 N N . PHE A 1 153 ? -14.137 -14.028 11.288 1.00 75.38 153 PHE A N 1
ATOM 1310 C CA . PHE A 1 153 ? -14.301 -15.042 12.324 1.00 75.38 153 PHE A CA 1
ATOM 1311 C C . PHE A 1 153 ? -14.427 -14.405 13.715 1.00 75.38 153 PHE A C 1
ATOM 1313 O O . PHE A 1 153 ? -15.392 -14.661 14.436 1.00 75.38 153 PHE A O 1
ATOM 1320 N N . LEU A 1 154 ? -13.519 -13.486 14.055 1.00 69.31 154 LEU A N 1
ATOM 1321 C CA . LEU A 1 154 ? -13.546 -12.771 15.332 1.00 69.31 154 LEU A CA 1
ATOM 1322 C C . LEU A 1 154 ? -14.785 -11.887 15.481 1.00 69.31 154 LEU A C 1
ATOM 1324 O O . LEU A 1 154 ? -15.340 -11.788 16.570 1.00 69.31 154 LEU A O 1
ATOM 1328 N N . LEU A 1 155 ? -15.259 -11.273 14.396 1.00 70.88 155 LEU A N 1
ATOM 1329 C CA . LEU A 1 155 ? -16.518 -10.531 14.400 1.00 70.88 155 LEU A CA 1
ATOM 1330 C C . LEU A 1 155 ? -17.715 -11.415 14.736 1.00 70.88 155 LEU A C 1
ATOM 1332 O O . LEU A 1 155 ? -18.584 -10.981 15.486 1.00 70.88 155 LEU A O 1
ATOM 1336 N N . ARG A 1 156 ? -17.784 -12.625 14.171 1.00 71.31 156 ARG A N 1
ATOM 1337 C CA . ARG A 1 156 ? -18.871 -13.571 14.454 1.00 71.31 156 ARG A CA 1
ATOM 1338 C C . ARG A 1 156 ? -18.846 -13.999 15.920 1.00 71.31 156 ARG A C 1
ATOM 1340 O O . ARG A 1 156 ? -19.883 -13.923 16.568 1.00 71.31 156 ARG A O 1
ATOM 1347 N N . LEU A 1 157 ? -17.668 -14.337 16.449 1.00 65.62 157 LEU A N 1
ATOM 1348 C CA . LEU A 1 157 ? -17.494 -14.668 17.866 1.00 65.62 157 LEU A CA 1
ATOM 1349 C C . LEU A 1 157 ? -17.863 -13.504 18.788 1.00 65.62 157 LEU A C 1
ATOM 1351 O O . LEU A 1 157 ? -18.571 -13.695 19.764 1.00 65.62 157 LEU A O 1
ATOM 1355 N N . ASN A 1 158 ? -17.434 -12.279 18.486 1.00 62.06 158 ASN A N 1
ATOM 1356 C CA . ASN A 1 158 ? -17.706 -11.154 19.379 1.00 62.06 158 ASN A CA 1
ATOM 1357 C C . ASN A 1 158 ? -19.168 -10.686 19.310 1.00 62.06 158 ASN A C 1
ATOM 1359 O O . ASN A 1 158 ? -19.708 -10.241 20.311 1.00 62.06 158 ASN A O 1
ATOM 1363 N N . ILE A 1 159 ? -19.852 -10.828 18.168 1.00 54.97 159 ILE A N 1
ATOM 1364 C CA . ILE A 1 159 ? -21.311 -10.613 18.095 1.00 54.97 159 ILE A CA 1
ATOM 1365 C C . ILE A 1 159 ? -22.063 -11.595 19.003 1.00 54.97 159 ILE A C 1
ATOM 1367 O O . ILE A 1 159 ? -23.086 -11.214 19.563 1.00 54.97 159 ILE A O 1
ATOM 1371 N N . LEU A 1 160 ? -21.547 -12.814 19.184 1.00 42.91 160 LEU A N 1
ATOM 1372 C CA . LEU A 1 160 ? -22.065 -13.764 20.172 1.00 42.91 160 LEU A CA 1
ATOM 1373 C C . LEU A 1 160 ? -21.814 -13.302 21.620 1.00 42.91 160 LEU A C 1
ATOM 1375 O O . LEU A 1 160 ? -22.677 -13.521 22.453 1.00 42.91 160 LEU A O 1
ATOM 1379 N N . PHE A 1 161 ? -20.692 -12.629 21.910 1.00 38.78 161 PHE A N 1
ATOM 1380 C CA . PHE A 1 161 ? -20.380 -12.090 23.249 1.00 38.78 161 PHE A CA 1
ATOM 1381 C C . PHE A 1 161 ? -21.039 -10.733 23.572 1.00 38.78 161 PHE A C 1
ATOM 1383 O O . PHE A 1 161 ? -21.113 -10.351 24.737 1.00 38.78 161 PHE A O 1
ATOM 1390 N N . PHE A 1 162 ? -21.458 -9.970 22.557 1.00 41.66 162 PHE A N 1
ATOM 1391 C CA . PHE A 1 162 ? -22.106 -8.657 22.706 1.00 41.66 162 PHE A CA 1
ATOM 1392 C C . PHE A 1 162 ? -23.642 -8.699 22.608 1.00 41.66 162 PHE A C 1
ATOM 1394 O O . PHE A 1 162 ? -24.272 -7.650 22.794 1.00 41.66 162 PHE A O 1
ATOM 1401 N N . LYS A 1 163 ? -24.224 -9.860 22.288 1.00 41.97 163 LYS A N 1
ATOM 1402 C CA . LYS A 1 163 ? -25.650 -10.150 22.487 1.00 41.97 163 LYS A CA 1
ATOM 1403 C C . LYS A 1 163 ? -25.889 -10.501 23.949 1.00 41.97 163 LYS A C 1
ATOM 1405 O O . LYS A 1 163 ? -26.885 -9.977 24.485 1.00 41.97 163 LYS A O 1
#

Radius of gyration: 23.01 Å; Cα contacts (8 Å, |Δi|>4): 53; chains: 1; bounding box: 52×54×59 Å

Secondary structure (DSSP, 8-state):
----------------------GGGGS-HHHHHHHHHHTT------GGGG-TTSHHHHIIIIIHHHHHHHT-TTHHHHHHHHHHHHHHHHHHHHHHHHHHHHHHHHHHTTS----TTGGGGGGGGS-HHHHHHHHHHHHHHHSS---HHHHHHHHHHHHHHH-

Sequence (163 aa):
MQSNIRNLNIFYIKREKTRLIRPLLVLNRFQILKISIFFRLPIYVDSTNKLVNLRRNRLRHQIIPIFKTFFNPRINIALSRVISIINCENSYFTNHLKNIEKFIKLKKFNLQTLDKIQNKKWLIFLPKALQKKFYKILLNSNFKSLTFSEIEFLLRLNILFFK

Solvent-accessible surface area (backbone atoms only — not comparable to full-atom values): 10222 Å² total; per-residue (Å²): 135,84,83,84,76,76,72,80,81,80,75,62,78,73,72,79,89,74,89,81,81,68,84,65,72,84,54,52,75,68,55,51,51,51,51,34,58,74,70,66,53,88,84,80,84,64,73,73,74,72,44,58,87,43,71,71,40,32,41,64,71,53,50,53,49,50,45,28,76,78,74,34,77,58,46,72,59,53,51,52,52,51,52,51,51,53,49,51,55,49,50,52,54,53,51,51,50,52,49,52,53,49,55,53,53,61,64,40,75,79,51,82,87,72,60,94,71,77,73,51,64,69,50,74,79,42,58,69,70,58,40,56,48,52,50,52,52,58,45,50,72,78,41,64,82,80,52,72,67,57,54,51,52,51,50,55,55,45,54,65,73,70,106

Foldseek 3Di:
DDDPPPDPVFDDDDDDDDDDDDPCPVPDPVRVVVVCVVVVPDDDDDPCLPDCVDPVSVCVPPVVVCCLPPPNVCVVVVVVVVVVVVVVVLVVLVVVLVVVVVVLVVVCVVPPDDDPLLSCLVLVVDDPVSNLSVLVVVCCVGHPDDDSVRSVVVVVVVVVVND

pLDDT: mean 75.38, std 18.59, range [29.12, 96.5]